Protein AF-A0A7S2AQ12-F1 (a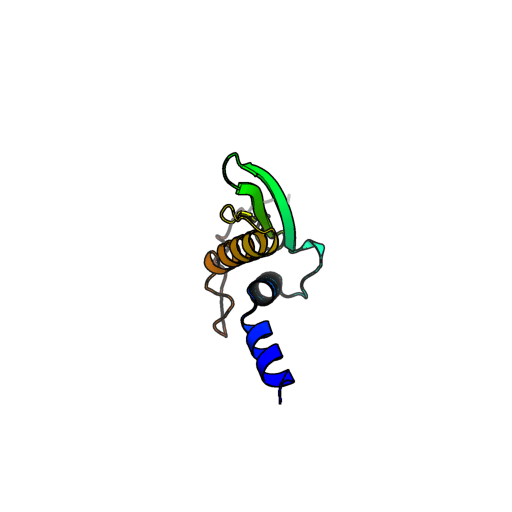fdb_monomer_lite)

Structure (mmCIF, N/CA/C/O backbone):
data_AF-A0A7S2AQ12-F1
#
_entry.id   AF-A0A7S2AQ12-F1
#
loop_
_atom_site.group_PDB
_atom_site.id
_atom_site.type_symbol
_atom_site.label_atom_id
_atom_site.label_alt_id
_atom_site.label_comp_id
_atom_site.label_asym_id
_atom_site.label_entity_id
_atom_site.label_seq_id
_atom_site.pdbx_PDB_ins_code
_atom_site.Cartn_x
_atom_site.Cartn_y
_atom_site.Cartn_z
_atom_site.occupancy
_atom_site.B_iso_or_equiv
_atom_site.auth_seq_id
_atom_site.auth_comp_id
_atom_site.auth_asym_id
_atom_site.auth_atom_id
_atom_site.pdbx_PDB_model_num
ATOM 1 N N . THR A 1 1 ? 14.176 -18.615 19.954 1.00 48.72 1 THR A N 1
ATOM 2 C CA . THR A 1 1 ? 13.105 -19.347 19.242 1.00 48.72 1 THR A CA 1
ATOM 3 C C . THR A 1 1 ? 12.783 -18.612 17.953 1.00 48.72 1 THR A C 1
ATOM 5 O O . THR A 1 1 ? 12.513 -17.421 18.009 1.00 48.72 1 THR A O 1
ATOM 8 N N . GLN A 1 2 ? 12.872 -19.284 16.799 1.00 47.53 2 GLN A N 1
ATOM 9 C CA . GLN A 1 2 ? 12.686 -18.674 15.466 1.00 47.53 2 GLN A CA 1
ATOM 10 C C . GLN A 1 2 ? 11.313 -17.993 15.299 1.00 47.53 2 GLN A C 1
ATOM 12 O O . GLN A 1 2 ? 11.264 -16.866 14.818 1.00 47.53 2 GLN A O 1
ATOM 17 N N . ARG A 1 3 ? 10.249 -18.559 15.890 1.00 49.91 3 ARG A N 1
ATOM 18 C CA . ARG A 1 3 ? 8.898 -17.962 15.901 1.00 49.91 3 ARG A CA 1
ATOM 19 C C . ARG A 1 3 ? 8.793 -16.545 16.485 1.00 49.91 3 ARG A C 1
ATOM 21 O O . ARG A 1 3 ? 7.890 -15.810 16.114 1.00 49.91 3 ARG A O 1
ATOM 28 N N . ALA A 1 4 ? 9.671 -16.155 17.412 1.00 54.41 4 ALA A N 1
ATOM 29 C CA . ALA A 1 4 ? 9.610 -14.826 18.033 1.00 54.41 4 ALA A CA 1
ATOM 30 C C . ALA A 1 4 ? 10.253 -13.728 17.165 1.00 54.41 4 ALA A C 1
ATOM 32 O O . ALA A 1 4 ? 9.916 -12.560 17.325 1.00 54.41 4 ALA A O 1
ATOM 33 N N . ARG A 1 5 ? 11.168 -14.091 16.252 1.00 51.53 5 ARG A N 1
ATOM 34 C CA . ARG A 1 5 ? 11.731 -13.156 15.263 1.00 51.53 5 ARG A CA 1
ATOM 35 C C . ARG A 1 5 ? 10.774 -12.950 14.094 1.00 51.53 5 ARG A C 1
ATOM 37 O O . ARG A 1 5 ? 10.560 -11.811 13.713 1.00 51.53 5 ARG A O 1
ATOM 44 N N . GLU A 1 6 ? 10.154 -14.024 13.615 1.00 54.97 6 GLU A N 1
ATOM 45 C CA . GLU A 1 6 ? 9.153 -13.970 12.540 1.00 54.97 6 GLU A CA 1
ATOM 46 C C . GLU A 1 6 ? 7.935 -13.133 12.952 1.00 54.97 6 GLU A C 1
ATOM 48 O O . GLU A 1 6 ? 7.544 -12.240 12.218 1.00 54.97 6 GLU A O 1
ATOM 53 N N . ALA A 1 7 ? 7.415 -13.303 14.175 1.00 53.69 7 ALA A N 1
ATOM 54 C CA . ALA A 1 7 ? 6.303 -12.486 14.671 1.00 53.69 7 ALA A CA 1
ATOM 55 C C . ALA A 1 7 ? 6.659 -10.996 14.871 1.00 53.69 7 ALA A C 1
ATOM 57 O O . ALA A 1 7 ? 5.782 -10.140 14.805 1.00 53.69 7 ALA A O 1
ATOM 58 N N . ALA A 1 8 ? 7.930 -10.675 15.138 1.00 51.50 8 ALA A N 1
ATOM 59 C CA . ALA A 1 8 ? 8.393 -9.291 15.258 1.00 51.50 8 ALA A CA 1
ATOM 60 C C . ALA A 1 8 ? 8.620 -8.640 13.883 1.00 51.50 8 ALA A C 1
ATOM 62 O O . ALA A 1 8 ? 8.356 -7.453 13.725 1.00 51.50 8 ALA A O 1
ATOM 63 N N . GLU A 1 9 ? 9.067 -9.416 12.893 1.00 54.06 9 GLU A N 1
ATOM 64 C CA . GLU A 1 9 ? 9.155 -8.986 11.493 1.00 54.06 9 GLU A CA 1
ATOM 65 C C . GLU A 1 9 ? 7.758 -8.820 10.878 1.00 54.06 9 GLU A C 1
ATOM 67 O O . GLU A 1 9 ? 7.503 -7.847 10.181 1.00 54.06 9 GLU A O 1
ATOM 72 N N . GLU A 1 10 ? 6.816 -9.693 11.235 1.00 55.44 10 GLU A N 1
ATOM 73 C CA . GLU A 1 10 ? 5.408 -9.599 10.843 1.00 55.44 10 GLU A CA 1
ATOM 74 C C . GLU A 1 10 ? 4.690 -8.428 11.539 1.00 55.44 10 GLU A C 1
ATOM 76 O O . GLU A 1 10 ? 3.801 -7.808 10.962 1.00 55.44 10 GLU A O 1
ATOM 81 N N . ALA A 1 11 ? 5.124 -8.034 12.742 1.00 53.59 11 ALA A N 1
ATOM 82 C CA . ALA A 1 11 ? 4.658 -6.807 13.391 1.00 53.59 11 ALA A CA 1
ATOM 83 C C . ALA A 1 11 ? 5.193 -5.521 12.725 1.00 53.59 11 ALA A C 1
ATOM 85 O O . ALA A 1 11 ? 4.537 -4.479 12.811 1.00 53.59 11 ALA A O 1
ATOM 86 N N . ASP A 1 12 ? 6.348 -5.582 12.051 1.00 67.69 12 ASP A N 1
ATOM 87 C CA . ASP A 1 12 ? 6.873 -4.489 11.215 1.00 67.69 12 ASP A CA 1
ATOM 88 C C . ASP A 1 12 ? 6.447 -4.617 9.740 1.00 67.69 12 ASP A C 1
ATOM 90 O O . ASP A 1 12 ? 6.787 -3.771 8.905 1.00 67.69 12 ASP A O 1
ATOM 94 N N . ASP A 1 13 ? 5.650 -5.637 9.401 1.00 84.19 13 ASP A N 1
ATOM 95 C CA . ASP A 1 13 ? 5.151 -5.808 8.047 1.00 84.19 13 ASP A CA 1
ATOM 96 C C . ASP A 1 13 ? 4.202 -4.646 7.693 1.00 84.19 13 ASP A C 1
ATOM 98 O O . ASP A 1 13 ? 3.231 -4.348 8.409 1.00 84.19 13 ASP A O 1
ATOM 102 N N . PRO A 1 14 ? 4.456 -3.942 6.578 1.00 86.19 14 PRO A N 1
ATOM 103 C CA . PRO A 1 14 ? 3.693 -2.756 6.234 1.00 86.19 14 PRO A CA 1
ATOM 104 C C . PRO A 1 14 ? 2.222 -3.081 5.918 1.00 86.19 14 PRO A C 1
ATOM 106 O O . PRO A 1 14 ? 1.371 -2.210 6.105 1.00 86.19 14 PRO A O 1
ATOM 109 N N . LYS A 1 15 ? 1.881 -4.317 5.518 1.00 87.50 15 LYS A N 1
ATOM 110 C CA . LYS A 1 15 ? 0.492 -4.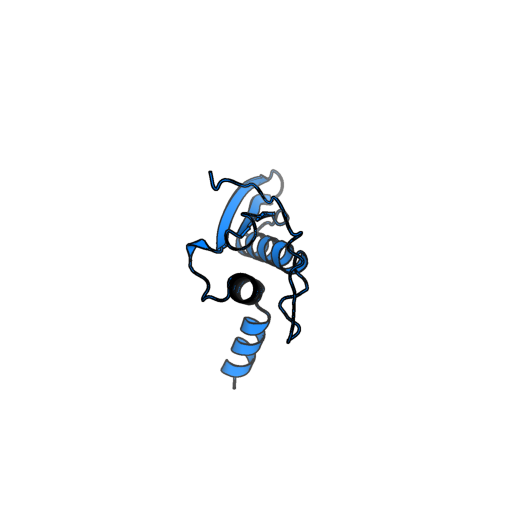762 5.317 1.00 87.50 15 LYS A CA 1
ATOM 111 C C . LYS A 1 15 ? -0.216 -4.960 6.650 1.00 87.50 15 LYS A C 1
ATOM 113 O O . LYS A 1 15 ? -1.357 -4.521 6.791 1.00 87.50 15 LYS A O 1
ATOM 118 N N . VAL A 1 16 ? 0.465 -5.540 7.640 1.00 88.00 16 VAL A N 1
ATOM 119 C CA . VAL A 1 16 ? -0.066 -5.685 9.007 1.00 88.00 16 VAL A CA 1
ATOM 120 C C . VAL A 1 16 ? -0.345 -4.311 9.613 1.00 88.00 16 VAL A C 1
ATOM 122 O O . VAL A 1 16 ? -1.437 -4.067 10.131 1.00 88.00 16 VAL A O 1
ATOM 125 N N . ARG A 1 17 ? 0.581 -3.360 9.452 1.00 86.50 17 ARG A N 1
ATOM 126 C CA . ARG A 1 17 ? 0.374 -1.969 9.887 1.00 86.50 17 ARG A CA 1
ATOM 127 C C . ARG A 1 17 ? -0.827 -1.315 9.207 1.00 86.50 17 ARG A C 1
ATOM 129 O O . ARG A 1 17 ? -1.596 -0.626 9.872 1.00 86.50 17 ARG A O 1
ATOM 136 N N . LEU A 1 18 ? -1.015 -1.545 7.911 1.00 87.25 18 LEU A N 1
ATOM 137 C CA . LEU A 1 18 ? -2.167 -1.060 7.148 1.00 87.25 18 LEU A CA 1
ATOM 138 C C . LEU A 1 18 ? -3.494 -1.660 7.630 1.00 87.25 18 LEU A C 1
ATOM 140 O O . LEU A 1 18 ? -4.489 -0.945 7.755 1.00 87.25 18 LEU A O 1
ATOM 144 N N . ALA A 1 19 ? -3.502 -2.951 7.960 1.00 88.00 19 ALA A N 1
ATOM 145 C CA . ALA A 1 19 ? -4.667 -3.615 8.528 1.00 88.00 19 ALA A CA 1
ATOM 146 C C . ALA A 1 19 ? -5.038 -3.016 9.893 1.00 88.00 19 ALA A C 1
ATOM 148 O O . ALA A 1 19 ? -6.192 -2.638 10.090 1.00 88.00 19 ALA A O 1
ATOM 149 N N . ILE A 1 20 ? -4.064 -2.835 10.792 1.00 86.94 20 ILE A N 1
ATOM 150 C CA . ILE A 1 20 ? -4.254 -2.173 12.097 1.00 86.94 20 ILE A CA 1
ATOM 151 C C . ILE A 1 20 ? -4.800 -0.749 11.913 1.00 86.94 20 ILE A C 1
ATOM 153 O O . ILE A 1 20 ? -5.687 -0.298 12.642 1.00 86.94 20 ILE A O 1
ATOM 157 N N . LEU A 1 21 ? -4.312 -0.039 10.898 1.00 85.69 21 LEU A N 1
ATOM 158 C CA . LEU A 1 21 ? -4.758 1.304 10.549 1.00 85.69 21 LEU A CA 1
ATOM 159 C C . LEU A 1 21 ? -6.235 1.334 10.119 1.00 85.69 21 LEU A C 1
ATOM 161 O O . LEU A 1 21 ? -6.998 2.164 10.611 1.00 85.69 21 LEU A O 1
ATOM 165 N N . CYS A 1 22 ? -6.677 0.391 9.283 1.00 87.19 22 CYS A N 1
ATOM 166 C CA . CYS A 1 22 ? -8.101 0.243 8.966 1.00 87.19 22 CYS A CA 1
ATOM 167 C C . CYS A 1 22 ? -8.945 -0.147 10.192 1.00 87.19 22 CYS A C 1
ATOM 169 O O . CYS A 1 22 ? -10.044 0.386 10.364 1.00 87.19 22 CYS A O 1
ATOM 171 N N . GLN A 1 23 ? -8.458 -1.042 11.060 1.00 88.31 23 GLN A N 1
ATOM 172 C CA . GLN A 1 23 ? -9.195 -1.465 12.265 1.00 88.31 23 GLN A CA 1
ATOM 173 C C . GLN A 1 23 ? -9.390 -0.306 13.232 1.00 88.31 23 GLN A C 1
ATOM 175 O O . GLN A 1 23 ? -10.500 -0.051 13.691 1.00 88.31 23 GLN A O 1
ATOM 180 N N . SER A 1 24 ? -8.317 0.437 13.499 1.00 85.06 24 SER A N 1
ATOM 181 C CA . SER A 1 24 ? -8.349 1.610 14.375 1.00 85.06 24 SER A CA 1
ATOM 182 C C . SER A 1 24 ? -9.244 2.729 13.839 1.00 85.06 24 SER A C 1
ATOM 184 O O . SER A 1 24 ? -9.876 3.427 14.629 1.00 85.06 24 SER A O 1
ATOM 186 N N . TYR A 1 25 ? -9.343 2.890 12.517 1.00 84.94 25 TYR A N 1
ATOM 187 C CA . TYR A 1 25 ? -10.225 3.885 11.908 1.00 84.94 25 TYR A CA 1
ATOM 188 C C . TYR A 1 25 ? -11.701 3.480 11.947 1.00 84.94 25 TYR A C 1
ATOM 190 O O . TYR A 1 25 ? -12.567 4.302 12.236 1.00 84.94 25 TYR A O 1
ATOM 198 N N . THR A 1 26 ? -11.994 2.214 11.650 1.00 85.56 26 THR A N 1
ATOM 199 C CA . THR A 1 26 ? -13.374 1.721 11.512 1.00 85.56 26 THR A CA 1
ATOM 200 C C . THR A 1 26 ? -13.975 1.204 12.819 1.00 85.56 26 THR A C 1
ATOM 202 O O . THR A 1 26 ? -15.192 1.057 12.907 1.00 85.56 26 THR A O 1
ATOM 205 N N . GLY A 1 27 ? -13.148 0.907 13.828 1.00 85.38 27 GLY A N 1
ATOM 206 C CA . GLY A 1 27 ? -13.572 0.301 15.093 1.00 85.38 27 GLY A CA 1
ATOM 207 C C . GLY A 1 27 ? -14.039 -1.155 14.965 1.00 85.38 27 GLY A C 1
ATOM 208 O O . GLY A 1 27 ? -14.636 -1.687 15.899 1.00 85.38 27 GLY A O 1
ATOM 209 N N . ARG A 1 28 ? -13.791 -1.802 13.820 1.00 87.62 28 ARG A N 1
ATOM 210 C CA . ARG A 1 28 ? -14.135 -3.205 13.543 1.00 87.62 28 ARG A CA 1
ATOM 211 C C . ARG A 1 28 ? -12.933 -3.961 12.985 1.00 87.62 28 ARG A C 1
ATOM 213 O O . ARG A 1 28 ? -11.923 -3.361 12.634 1.00 87.62 28 ARG A O 1
ATOM 220 N N . GLN A 1 29 ? -13.050 -5.282 12.878 1.00 86.94 29 GLN A N 1
ATOM 221 C CA . GLN A 1 29 ? -12.055 -6.089 12.169 1.00 86.94 29 GLN A CA 1
ATOM 222 C C . GLN A 1 29 ? -11.979 -5.681 10.687 1.00 86.94 29 GLN A C 1
ATOM 224 O O . GLN A 1 29 ? -13.006 -5.358 10.076 1.00 86.94 29 GLN A O 1
ATOM 229 N N . THR A 1 30 ? -10.764 -5.700 10.126 1.00 86.75 30 THR A N 1
ATOM 230 C CA . THR A 1 30 ? -10.524 -5.464 8.694 1.00 86.75 30 THR A CA 1
ATOM 231 C C . THR A 1 30 ? -11.218 -6.557 7.900 1.00 86.75 30 THR A C 1
ATOM 233 O O . THR A 1 30 ? -10.937 -7.737 8.095 1.00 86.75 30 THR A O 1
ATOM 236 N N . ALA A 1 31 ? -12.119 -6.165 7.012 1.00 88.44 31 ALA A N 1
ATOM 237 C CA . ALA A 1 31 ? -12.676 -7.046 6.003 1.00 88.44 31 ALA A CA 1
ATOM 238 C C . ALA A 1 31 ? -11.738 -7.094 4.793 1.00 88.44 31 ALA A C 1
ATOM 240 O O . ALA A 1 31 ? -10.995 -6.147 4.538 1.00 88.44 31 ALA A O 1
ATOM 241 N N . GLU A 1 32 ? -11.812 -8.169 4.012 1.00 83.19 32 GLU A N 1
ATOM 242 C CA . GLU A 1 32 ? -11.032 -8.321 2.774 1.00 83.19 32 GLU A CA 1
ATOM 243 C C . GLU A 1 32 ? -11.250 -7.144 1.809 1.00 83.19 32 GLU A C 1
ATOM 245 O O . GLU A 1 32 ? -10.316 -6.632 1.200 1.00 83.19 32 GLU A O 1
ATOM 250 N N . ASP A 1 33 ? -12.479 -6.631 1.755 1.00 88.81 33 ASP A N 1
ATOM 251 C CA . ASP A 1 33 ? -12.835 -5.486 0.928 1.00 88.81 33 ASP A CA 1
ATOM 252 C C . ASP A 1 33 ? -12.235 -4.152 1.387 1.00 88.81 33 ASP A C 1
ATOM 254 O O . ASP A 1 33 ? -12.216 -3.206 0.600 1.00 88.81 33 ASP A O 1
ATOM 258 N N . ASP A 1 34 ? -11.769 -4.035 2.633 1.00 88.31 34 ASP A N 1
ATOM 259 C CA . ASP A 1 34 ? -11.299 -2.756 3.175 1.00 88.31 34 ASP A CA 1
ATOM 260 C C . ASP A 1 34 ? -9.984 -2.297 2.543 1.00 88.31 34 ASP A C 1
ATOM 262 O O . ASP A 1 34 ? -9.731 -1.088 2.478 1.00 88.31 34 ASP A O 1
ATOM 266 N N . ILE A 1 35 ? -9.172 -3.244 2.066 1.00 92.12 35 ILE A N 1
ATOM 267 C CA . ILE A 1 35 ? -7.875 -2.994 1.441 1.00 92.12 35 ILE A CA 1
ATOM 268 C C . ILE A 1 35 ? -7.802 -3.790 0.141 1.00 92.12 35 ILE A C 1
ATOM 270 O O . ILE A 1 35 ? -7.706 -5.012 0.149 1.00 92.12 35 ILE A O 1
ATOM 274 N N . THR A 1 36 ? -7.822 -3.098 -0.993 1.00 93.06 36 THR A N 1
ATOM 275 C CA . THR A 1 36 ? -7.658 -3.732 -2.304 1.00 93.06 36 THR A CA 1
ATOM 276 C C . THR A 1 36 ? -6.254 -3.477 -2.824 1.00 93.06 36 THR A C 1
ATOM 278 O O . THR A 1 36 ? -5.832 -2.327 -2.938 1.00 93.06 36 THR A O 1
ATOM 281 N N . TYR A 1 37 ? -5.553 -4.549 -3.176 1.00 92.69 37 TYR A N 1
ATOM 282 C CA . TYR A 1 37 ? -4.244 -4.495 -3.814 1.00 92.69 37 TYR A CA 1
ATOM 283 C C . TYR A 1 37 ? -4.414 -4.678 -5.319 1.00 92.69 37 TYR A C 1
ATOM 285 O O . TYR A 1 37 ? -5.176 -5.535 -5.769 1.00 92.69 37 TYR A O 1
ATOM 293 N N . ARG A 1 38 ? -3.703 -3.879 -6.108 1.00 94.06 38 ARG A N 1
ATOM 294 C CA . ARG A 1 38 ? -3.634 -4.028 -7.562 1.00 94.06 38 ARG A CA 1
ATOM 295 C C . ARG A 1 38 ? -2.185 -3.907 -8.010 1.00 94.06 38 ARG A C 1
ATOM 297 O O . ARG A 1 38 ? -1.388 -3.218 -7.385 1.00 94.06 38 ARG A O 1
ATOM 304 N N . MET A 1 39 ? -1.861 -4.585 -9.101 1.00 95.69 39 MET A N 1
ATOM 305 C CA . MET A 1 39 ? -0.560 -4.510 -9.746 1.00 95.69 39 MET A CA 1
ATOM 306 C C . MET A 1 39 ? -0.763 -4.133 -11.205 1.00 95.69 39 MET A C 1
ATOM 308 O O . MET A 1 39 ? -1.521 -4.802 -11.907 1.00 95.69 39 MET A O 1
ATOM 312 N N . ASP A 1 40 ? -0.071 -3.098 -11.656 1.00 94.81 40 ASP A N 1
ATOM 313 C CA . ASP A 1 40 ? 0.023 -2.761 -13.069 1.00 94.81 40 ASP A CA 1
ATOM 314 C C . ASP A 1 40 ? 1.403 -3.158 -13.601 1.00 94.81 40 ASP A C 1
ATOM 316 O O . ASP A 1 40 ? 2.409 -3.093 -12.892 1.00 94.81 40 ASP A O 1
ATOM 320 N N . VAL A 1 41 ? 1.446 -3.620 -14.851 1.00 94.06 41 VAL A N 1
ATOM 321 C CA . VAL A 1 41 ? 2.670 -4.096 -15.506 1.00 94.06 41 VAL A CA 1
ATOM 322 C C . VAL A 1 41 ? 2.923 -3.249 -16.738 1.00 94.06 41 VAL A C 1
ATOM 324 O O . VAL A 1 41 ? 2.071 -3.161 -17.621 1.00 94.06 41 VAL A O 1
ATOM 327 N N . TYR A 1 42 ? 4.117 -2.675 -16.820 1.00 92.19 42 TYR A N 1
ATOM 328 C CA . TYR A 1 42 ? 4.532 -1.827 -17.927 1.00 92.19 42 TYR A CA 1
ATOM 329 C C . TYR A 1 42 ? 5.728 -2.440 -18.660 1.00 92.19 42 TYR A C 1
ATOM 331 O O . TYR A 1 42 ? 6.621 -3.017 -18.028 1.00 92.19 42 TYR A O 1
ATOM 339 N N . PRO A 1 43 ? 5.786 -2.321 -19.996 1.00 91.69 43 PRO A N 1
ATOM 340 C CA . PRO A 1 43 ? 6.981 -2.676 -20.746 1.00 91.69 43 PRO A CA 1
ATOM 341 C C . PRO A 1 43 ? 8.110 -1.688 -20.423 1.00 91.69 43 PRO A C 1
ATOM 343 O O . PRO A 1 43 ? 7.896 -0.478 -20.392 1.00 91.69 43 PRO A O 1
ATOM 346 N N . ASN A 1 44 ? 9.324 -2.196 -20.210 1.00 86.81 44 ASN A N 1
ATOM 347 C CA . ASN A 1 44 ? 10.521 -1.375 -20.030 1.00 86.81 44 ASN A CA 1
ATOM 348 C C . ASN A 1 44 ? 11.590 -1.829 -21.026 1.00 86.81 44 ASN A C 1
ATOM 350 O O . ASN A 1 44 ? 11.962 -3.000 -21.053 1.00 86.81 44 ASN A O 1
ATOM 354 N N . THR A 1 45 ? 12.099 -0.900 -21.833 1.00 78.62 45 THR A N 1
ATOM 355 C CA . THR A 1 45 ? 13.087 -1.181 -22.884 1.00 78.62 45 THR A CA 1
ATOM 356 C C . THR A 1 45 ? 14.429 -1.681 -22.349 1.00 78.62 45 THR A C 1
ATOM 358 O O . THR A 1 45 ? 15.129 -2.387 -23.064 1.00 78.62 45 THR A O 1
ATOM 361 N N . ASN A 1 46 ? 14.772 -1.367 -21.098 1.00 78.25 46 ASN A N 1
ATOM 362 C CA . ASN A 1 46 ? 16.039 -1.746 -20.466 1.00 78.25 46 ASN A CA 1
ATOM 363 C C . ASN A 1 46 ? 15.920 -2.991 -19.570 1.00 78.25 46 ASN A C 1
ATOM 365 O O . ASN A 1 46 ? 16.882 -3.738 -19.430 1.00 78.25 46 ASN A O 1
ATOM 369 N N . HIS A 1 47 ? 14.750 -3.223 -18.964 1.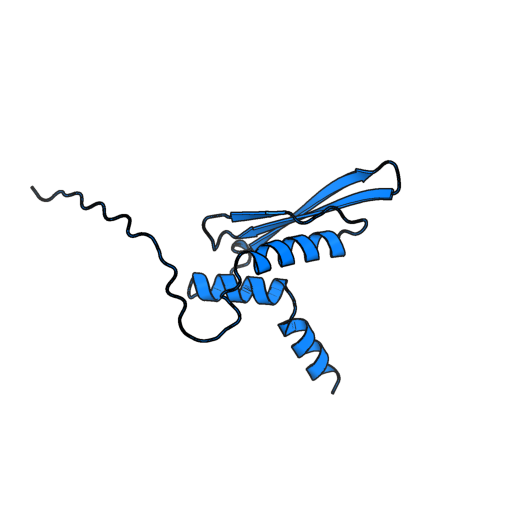00 68.88 47 HIS A N 1
ATOM 370 C CA . HIS A 1 47 ? 14.551 -4.265 -17.939 1.00 68.88 47 HIS A CA 1
ATOM 371 C C . HIS A 1 47 ? 13.445 -5.281 -18.284 1.00 68.88 47 HIS A C 1
ATOM 373 O O . HIS A 1 47 ? 13.068 -6.109 -17.458 1.00 68.88 47 HIS A O 1
ATOM 379 N N . GLY A 1 48 ? 12.897 -5.234 -19.501 1.00 85.38 48 GLY A N 1
ATOM 380 C CA . GLY A 1 48 ? 11.820 -6.107 -19.970 1.00 85.38 48 GLY A CA 1
ATOM 381 C C . GLY A 1 48 ? 10.445 -5.683 -19.452 1.00 85.38 48 GLY A C 1
ATOM 382 O O . GLY A 1 48 ? 9.601 -5.229 -20.226 1.00 85.38 48 GLY A O 1
ATOM 383 N N . ARG A 1 49 ? 10.205 -5.817 -18.144 1.00 91.31 49 ARG A N 1
ATOM 384 C CA . ARG A 1 49 ? 8.947 -5.424 -17.487 1.00 91.31 49 ARG A CA 1
ATOM 385 C C . ARG A 1 49 ? 9.235 -4.700 -16.182 1.00 91.31 49 ARG A C 1
ATOM 387 O O . ARG A 1 49 ? 10.155 -5.072 -15.462 1.00 91.31 49 ARG A O 1
ATOM 394 N N . VAL A 1 50 ? 8.423 -3.698 -15.884 1.00 94.62 50 VAL A N 1
ATOM 395 C CA . VAL A 1 50 ? 8.374 -3.055 -14.571 1.00 94.62 50 VAL A CA 1
ATOM 396 C C . VAL A 1 50 ? 6.963 -3.130 -14.019 1.00 94.62 50 VAL A C 1
ATOM 398 O O . VAL A 1 50 ? 5.988 -3.199 -14.768 1.00 94.62 50 VAL A O 1
ATOM 401 N N . TYR A 1 51 ? 6.870 -3.150 -12.702 1.00 95.50 51 TYR A N 1
ATOM 402 C CA . TYR A 1 51 ? 5.648 -3.372 -11.953 1.00 95.50 51 TYR A CA 1
ATOM 403 C C . TYR A 1 51 ? 5.360 -2.140 -11.102 1.00 95.50 51 TYR A C 1
ATOM 405 O O . TYR A 1 51 ? 6.283 -1.588 -10.504 1.00 95.50 51 TYR A O 1
ATOM 413 N N . GLN A 1 52 ? 4.096 -1.729 -11.042 1.00 95.94 52 GLN A N 1
ATOM 414 C CA . GLN A 1 52 ? 3.612 -0.708 -10.119 1.00 95.94 52 GLN A CA 1
ATOM 415 C C . GLN A 1 52 ? 2.551 -1.302 -9.205 1.00 95.94 52 GLN A C 1
ATOM 417 O O . GLN A 1 52 ? 1.508 -1.765 -9.673 1.00 95.94 52 GLN A O 1
ATOM 422 N N . GLY A 1 53 ? 2.801 -1.261 -7.900 1.00 96.12 53 GLY A N 1
ATOM 423 C CA . GLY A 1 53 ? 1.809 -1.637 -6.907 1.00 96.12 53 GLY A CA 1
ATOM 424 C C . GLY A 1 53 ? 0.841 -0.491 -6.638 1.00 96.12 53 GLY A C 1
ATOM 425 O O . GLY A 1 53 ? 1.222 0.681 -6.633 1.00 96.12 53 GLY A O 1
ATOM 426 N N . TRP A 1 54 ? -0.403 -0.850 -6.352 1.00 94.88 54 TRP A N 1
ATOM 427 C CA . TRP A 1 54 ? -1.466 0.049 -5.933 1.00 94.88 54 TRP A CA 1
ATOM 428 C C . TRP A 1 54 ? -2.184 -0.529 -4.720 1.00 94.88 54 TRP A C 1
ATOM 430 O O . TRP A 1 54 ? -2.433 -1.733 -4.640 1.00 94.88 54 TRP A O 1
ATOM 440 N N . VAL A 1 55 ? -2.563 0.347 -3.796 1.00 94.00 55 VAL A N 1
ATOM 441 C CA . VAL A 1 55 ? -3.344 0.014 -2.608 1.00 94.00 55 VAL A CA 1
ATOM 442 C C . VAL A 1 55 ? -4.509 0.982 -2.507 1.00 94.00 55 VAL A C 1
ATOM 444 O O . VAL A 1 55 ? -4.320 2.196 -2.445 1.00 94.00 55 VAL A O 1
ATOM 447 N N . LYS A 1 56 ? -5.722 0.443 -2.453 1.00 93.00 56 LYS A N 1
ATOM 448 C CA . LYS A 1 56 ? -6.953 1.193 -2.221 1.00 93.00 56 LYS A CA 1
ATOM 449 C C . LYS A 1 56 ? -7.484 0.896 -0.833 1.00 93.00 56 LYS A C 1
ATOM 451 O O . LYS A 1 56 ? -7.758 -0.256 -0.513 1.00 93.00 56 LYS A O 1
ATOM 456 N N . LEU A 1 57 ? -7.696 1.938 -0.042 1.00 91.31 57 LEU A N 1
ATOM 457 C CA . LEU A 1 57 ? -8.271 1.848 1.294 1.00 91.31 57 LEU A CA 1
ATOM 458 C C . LEU A 1 57 ? -9.740 2.247 1.227 1.00 91.31 57 LEU A C 1
ATOM 460 O O . LEU A 1 57 ? -10.063 3.432 1.216 1.00 91.31 57 LEU A O 1
ATOM 464 N N . LYS A 1 58 ? -10.660 1.278 1.215 1.00 89.06 58 LYS A N 1
ATOM 465 C CA . LYS A 1 58 ? -12.099 1.586 1.332 1.00 89.06 58 LYS A CA 1
ATOM 466 C C . LYS A 1 58 ? -12.443 2.082 2.737 1.00 89.06 58 LYS A C 1
ATOM 468 O O . LYS A 1 58 ? -13.373 2.867 2.900 1.00 89.06 58 LYS A O 1
ATOM 473 N N . CYS A 1 59 ? -11.644 1.686 3.729 1.00 85.06 59 CYS A N 1
ATOM 474 C CA . CYS A 1 59 ? -11.779 2.135 5.108 1.00 85.06 59 CYS A CA 1
ATOM 475 C C . CYS A 1 59 ? -11.485 3.646 5.272 1.00 85.06 59 CYS A C 1
ATOM 477 O O . CYS A 1 59 ? -12.080 4.262 6.144 1.00 85.06 59 CYS A O 1
ATOM 479 N N . PHE A 1 60 ? -10.661 4.270 4.411 1.00 77.00 60 PHE A N 1
ATOM 480 C CA . PHE A 1 60 ? -10.360 5.715 4.421 1.00 77.00 60 PHE A CA 1
ATOM 481 C C . PHE A 1 60 ? -10.840 6.377 3.137 1.00 77.00 60 PHE A C 1
ATOM 483 O O . PHE A 1 60 ? -10.205 6.141 2.124 1.00 77.00 60 PHE A O 1
ATOM 490 N N . PRO A 1 61 ? -11.791 7.323 3.181 1.00 83.00 61 PRO A N 1
ATOM 491 C CA . PRO A 1 61 ? -12.618 7.821 2.056 1.00 83.00 61 PRO A CA 1
ATOM 492 C C . PRO A 1 61 ? -12.260 7.339 0.628 1.00 83.00 61 PRO A C 1
ATOM 494 O O . PRO A 1 61 ? -12.051 8.152 -0.267 1.00 83.00 61 PRO A O 1
ATOM 497 N N . TYR A 1 62 ? -12.192 6.021 0.412 1.00 82.06 62 TYR A N 1
ATOM 498 C CA . TYR A 1 62 ? -11.709 5.391 -0.821 1.00 82.06 62 TYR A CA 1
ATOM 499 C C . TYR A 1 62 ? -10.373 5.940 -1.374 1.00 82.06 62 TYR A C 1
ATOM 501 O O . TYR A 1 62 ? -10.229 6.095 -2.584 1.00 82.06 62 TYR A O 1
ATOM 509 N N . GLN A 1 63 ? -9.395 6.236 -0.512 1.00 88.38 63 GLN A N 1
ATOM 510 C CA . GLN A 1 63 ? -8.076 6.732 -0.918 1.00 88.38 63 GLN A CA 1
ATOM 511 C C . GLN A 1 63 ? -7.248 5.635 -1.588 1.00 88.38 63 GLN A C 1
ATOM 513 O O . GLN A 1 63 ? -7.225 4.489 -1.138 1.00 88.38 63 GLN A O 1
ATOM 518 N N . GLU A 1 64 ? -6.540 6.019 -2.644 1.00 91.69 64 GLU A N 1
ATOM 519 C CA . GLU A 1 64 ? -5.691 5.143 -3.445 1.00 91.69 64 GLU A CA 1
ATOM 520 C C . GLU A 1 64 ? -4.250 5.648 -3.415 1.00 91.69 64 GLU A C 1
ATOM 522 O O . GLU A 1 64 ? -3.995 6.851 -3.497 1.00 91.69 64 GLU A O 1
ATOM 527 N N . PHE A 1 65 ? -3.315 4.713 -3.288 1.00 93.69 65 PHE A N 1
ATOM 528 C CA . PHE A 1 65 ? -1.884 4.969 -3.220 1.00 93.69 65 PHE A CA 1
ATOM 529 C C . PHE A 1 65 ? -1.163 4.066 -4.205 1.00 93.69 65 PHE A C 1
ATOM 531 O O . PHE A 1 65 ? -1.375 2.855 -4.201 1.00 93.69 65 PHE A O 1
ATOM 538 N N . SER A 1 66 ? -0.296 4.654 -5.019 1.00 94.44 66 SER A N 1
ATOM 539 C CA . SER A 1 66 ? 0.613 3.936 -5.906 1.00 94.44 66 SER A CA 1
ATOM 540 C C . SER A 1 66 ? 2.035 4.022 -5.371 1.00 94.44 66 SER A C 1
ATOM 542 O O . SER A 1 66 ? 2.442 5.082 -4.893 1.00 94.44 66 SER A O 1
ATOM 544 N N . GLY A 1 67 ? 2.779 2.927 -5.484 1.00 91.69 67 GLY A N 1
ATOM 545 C CA . GLY A 1 67 ? 4.226 2.925 -5.281 1.00 91.69 67 GLY A CA 1
ATOM 546 C C . GLY A 1 67 ? 4.993 3.329 -6.540 1.00 91.69 67 GLY A C 1
ATOM 547 O O . GLY A 1 67 ? 4.407 3.589 -7.600 1.00 91.69 67 GLY A O 1
ATOM 548 N N . ASP A 1 68 ? 6.314 3.342 -6.410 1.00 94.31 68 ASP A N 1
ATOM 549 C CA . ASP A 1 68 ? 7.248 3.486 -7.523 1.00 94.31 68 ASP A CA 1
ATOM 550 C C . ASP A 1 68 ? 7.267 2.237 -8.430 1.00 94.31 68 ASP A C 1
ATOM 552 O O . ASP A 1 68 ? 6.635 1.209 -8.161 1.00 94.31 68 ASP A O 1
ATOM 556 N N . LEU A 1 69 ? 7.984 2.340 -9.553 1.00 93.75 69 LEU A N 1
ATOM 557 C CA . LEU A 1 69 ? 8.169 1.246 -10.505 1.00 93.75 69 LEU A CA 1
ATOM 558 C C . LEU A 1 69 ? 9.354 0.368 -10.105 1.00 93.75 69 LEU A C 1
ATOM 560 O O . LEU A 1 69 ? 10.483 0.849 -10.022 1.00 93.75 69 LEU A O 1
ATOM 564 N N . PHE A 1 70 ? 9.117 -0.935 -9.966 1.00 93.31 70 PHE A N 1
ATOM 565 C CA . PHE A 1 70 ? 10.160 -1.905 -9.622 1.00 93.31 70 PHE A CA 1
ATOM 566 C C . PHE A 1 70 ? 10.297 -3.003 -10.671 1.00 93.31 70 PHE A C 1
ATOM 568 O O . PHE A 1 70 ? 9.388 -3.266 -11.459 1.00 93.31 70 PHE A O 1
ATOM 575 N N . GLY A 1 71 ? 11.455 -3.666 -10.682 1.00 90.75 71 GLY A N 1
ATOM 576 C CA . GLY A 1 71 ? 11.714 -4.809 -11.562 1.00 90.75 71 GLY A CA 1
ATOM 577 C C . GLY A 1 71 ? 10.990 -6.084 -11.127 1.00 90.75 71 GLY A C 1
ATOM 578 O O . GLY A 1 71 ? 10.865 -7.017 -11.919 1.00 90.75 71 GLY A O 1
ATOM 579 N N . THR A 1 72 ? 10.486 -6.127 -9.890 1.00 90.88 72 THR A N 1
ATOM 580 C CA . THR A 1 72 ? 9.760 -7.273 -9.342 1.00 90.88 72 THR A CA 1
ATOM 581 C C . THR A 1 72 ? 8.392 -6.858 -8.790 1.00 90.88 72 THR A C 1
ATOM 583 O O . THR A 1 72 ? 8.241 -5.756 -8.254 1.00 90.88 72 THR A O 1
ATOM 586 N N . PRO A 1 73 ? 7.371 -7.729 -8.895 1.00 90.38 73 PRO A N 1
ATOM 587 C CA . PRO A 1 73 ? 6.042 -7.430 -8.372 1.00 90.38 73 PRO A CA 1
ATOM 588 C C . PRO A 1 73 ? 6.028 -7.332 -6.841 1.00 90.38 73 PRO A C 1
ATOM 590 O O . PRO A 1 73 ? 5.269 -6.536 -6.297 1.00 90.38 73 PRO A O 1
ATOM 593 N N . GLN A 1 74 ? 6.872 -8.097 -6.134 1.00 89.12 74 GLN A N 1
ATOM 594 C CA . GLN A 1 74 ? 6.902 -8.058 -4.668 1.00 89.12 74 GLN A CA 1
ATOM 595 C C . GLN A 1 74 ? 7.393 -6.705 -4.139 1.00 89.12 74 GLN A C 1
ATOM 597 O O . GLN A 1 74 ? 6.821 -6.171 -3.188 1.00 89.12 74 GLN A O 1
ATOM 602 N N . GLU A 1 75 ? 8.434 -6.138 -4.755 1.00 89.69 75 GLU A N 1
ATOM 603 C CA . GLU A 1 75 ? 8.964 -4.822 -4.376 1.00 89.69 75 GLU A CA 1
ATOM 604 C C . GLU A 1 75 ? 7.954 -3.711 -4.671 1.00 89.69 75 GLU A C 1
ATOM 606 O O . GLU A 1 75 ? 7.711 -2.867 -3.810 1.00 89.69 75 GLU A O 1
ATOM 611 N N . ALA A 1 76 ? 7.298 -3.771 -5.834 1.00 92.31 76 ALA A N 1
ATOM 612 C CA . ALA A 1 76 ? 6.273 -2.808 -6.226 1.00 92.31 76 ALA A CA 1
ATOM 613 C C . ALA A 1 76 ? 5.071 -2.802 -5.274 1.00 92.31 76 ALA A C 1
ATOM 615 O O . ALA A 1 76 ? 4.571 -1.739 -4.901 1.00 92.31 76 ALA A O 1
ATOM 616 N N . GLU A 1 77 ? 4.619 -3.981 -4.841 1.00 92.38 77 GLU A N 1
ATOM 617 C CA . GLU A 1 77 ? 3.539 -4.088 -3.861 1.00 92.38 77 GLU A CA 1
ATOM 618 C C . GLU A 1 77 ? 3.971 -3.517 -2.510 1.00 92.38 77 GLU A C 1
ATOM 620 O O . GLU A 1 77 ? 3.266 -2.693 -1.926 1.00 92.38 77 GLU A O 1
ATOM 625 N N . LYS A 1 78 ? 5.149 -3.924 -2.023 1.00 91.31 78 LYS A N 1
ATOM 626 C CA . LYS A 1 78 ? 5.685 -3.465 -0.739 1.00 91.31 78 LYS A CA 1
ATOM 627 C C . LYS A 1 78 ? 5.799 -1.943 -0.694 1.00 91.31 78 LYS A C 1
ATOM 629 O O . LYS A 1 78 ? 5.446 -1.343 0.321 1.00 91.31 78 LYS A O 1
ATOM 634 N N . ASP A 1 79 ? 6.254 -1.317 -1.773 1.00 93.94 79 ASP A N 1
ATOM 635 C CA . ASP A 1 79 ? 6.406 0.134 -1.838 1.00 93.94 79 ASP A CA 1
ATOM 636 C C . ASP A 1 79 ? 5.062 0.882 -1.836 1.00 93.94 79 ASP A C 1
ATOM 638 O O . ASP A 1 79 ? 4.894 1.865 -1.110 1.00 93.94 79 ASP A O 1
ATOM 642 N N . ALA A 1 80 ? 4.053 0.366 -2.542 1.00 94.00 80 ALA A N 1
ATOM 643 C CA . ALA A 1 80 ? 2.704 0.935 -2.520 1.00 94.00 80 ALA A CA 1
ATOM 644 C C . ALA A 1 80 ? 2.084 0.900 -1.111 1.00 94.00 80 ALA A C 1
ATOM 646 O O . ALA A 1 80 ? 1.510 1.882 -0.631 1.00 94.00 80 ALA A O 1
ATOM 647 N N . VAL A 1 81 ? 2.266 -0.222 -0.412 1.00 92.12 81 VAL A N 1
ATOM 648 C CA . VAL A 1 81 ? 1.840 -0.418 0.981 1.00 92.12 81 VAL A CA 1
ATOM 649 C C . VAL A 1 81 ? 2.586 0.537 1.913 1.00 92.12 81 VAL A C 1
ATOM 651 O O . VAL A 1 81 ? 1.966 1.200 2.744 1.00 92.12 81 VAL A O 1
ATOM 654 N N . LEU A 1 82 ? 3.903 0.677 1.753 1.00 91.12 82 LEU A N 1
ATOM 655 C CA . LEU A 1 82 ? 4.706 1.626 2.527 1.00 91.12 82 LEU A CA 1
ATOM 656 C C . LEU A 1 82 ? 4.271 3.074 2.300 1.00 91.12 82 LEU A C 1
ATOM 658 O O . LEU A 1 82 ? 4.192 3.840 3.260 1.00 91.12 82 LEU A O 1
ATOM 662 N N . THR A 1 83 ? 3.957 3.449 1.063 1.00 92.00 83 THR A N 1
ATOM 663 C CA . THR A 1 83 ? 3.451 4.780 0.711 1.00 92.00 83 THR A CA 1
ATOM 664 C C . THR A 1 83 ? 2.137 5.078 1.428 1.00 92.00 83 THR A C 1
ATOM 666 O O . THR A 1 83 ? 2.003 6.127 2.066 1.00 92.00 83 THR A O 1
ATOM 669 N N . ALA A 1 84 ? 1.205 4.124 1.430 1.00 90.50 84 ALA A N 1
ATOM 670 C CA . ALA A 1 84 ? -0.036 4.233 2.186 1.00 90.50 84 ALA A CA 1
ATOM 671 C C . ALA A 1 84 ? 0.220 4.355 3.701 1.00 90.50 84 ALA A C 1
ATOM 673 O O . ALA A 1 84 ? -0.300 5.265 4.340 1.00 90.50 84 ALA A O 1
ATOM 674 N N . VAL A 1 85 ? 1.077 3.515 4.290 1.00 89.00 85 VAL A N 1
ATOM 675 C CA . VAL A 1 85 ? 1.407 3.591 5.728 1.00 89.00 85 VAL A CA 1
ATOM 676 C C . VAL A 1 85 ? 2.049 4.934 6.096 1.00 89.00 85 VAL A C 1
ATOM 678 O O . VAL A 1 85 ? 1.676 5.545 7.097 1.00 89.00 85 VAL A O 1
ATOM 681 N N . ARG A 1 86 ? 2.987 5.437 5.284 1.00 88.31 86 ARG A N 1
ATOM 682 C CA . ARG A 1 86 ? 3.649 6.738 5.495 1.00 88.31 86 ARG A CA 1
ATOM 683 C C . ARG A 1 86 ? 2.664 7.901 5.454 1.00 88.31 86 ARG A C 1
ATOM 685 O O . ARG A 1 86 ? 2.852 8.880 6.175 1.00 88.31 86 ARG A O 1
ATOM 692 N N . ARG A 1 87 ? 1.596 7.793 4.656 1.00 87.25 87 ARG A N 1
ATOM 693 C CA . ARG A 1 87 ? 0.532 8.803 4.600 1.00 87.25 87 ARG A CA 1
ATOM 694 C C . ARG A 1 87 ? -0.235 8.933 5.918 1.00 87.25 87 ARG A C 1
ATOM 696 O O . ARG A 1 87 ? -0.795 10.004 6.184 1.00 87.25 87 ARG A O 1
ATOM 703 N N . PHE A 1 88 ? -0.242 7.877 6.730 1.00 81.50 88 PHE A N 1
ATOM 704 C CA . PHE A 1 88 ? -0.967 7.790 7.992 1.00 81.50 88 PHE A CA 1
ATOM 705 C C . PHE A 1 88 ? -0.020 7.413 9.148 1.00 81.50 88 PHE A C 1
ATOM 707 O O . PHE A 1 88 ? -0.064 6.299 9.673 1.00 81.50 88 PHE A O 1
ATOM 714 N N . PRO A 1 89 ? 0.817 8.355 9.617 1.00 65.00 89 PRO A N 1
ATOM 715 C CA . PRO A 1 89 ? 1.802 8.088 10.670 1.00 65.00 89 PRO A CA 1
ATOM 716 C C . PRO A 1 89 ? 1.191 7.731 12.044 1.00 65.00 89 PRO A C 1
ATOM 718 O O . PRO A 1 89 ? 1.921 7.335 12.948 1.00 65.00 89 PRO A O 1
ATOM 721 N N . GLY A 1 90 ? -0.132 7.856 12.221 1.00 60.47 90 GLY A N 1
ATOM 722 C CA . GLY A 1 90 ? -0.807 7.788 13.524 1.00 60.47 90 GLY A CA 1
ATOM 723 C C . GLY A 1 90 ? -1.190 6.400 14.054 1.00 60.47 90 GLY A C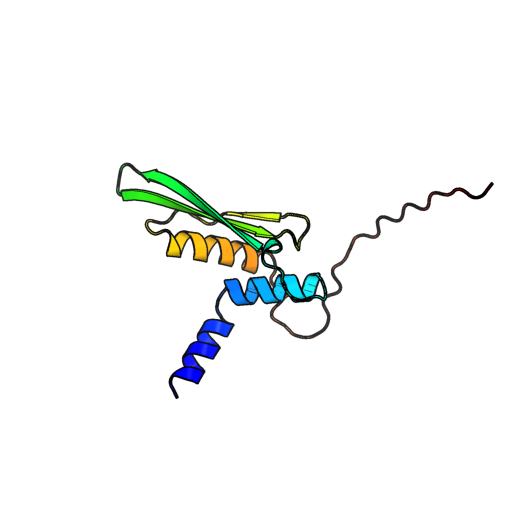 1
ATOM 724 O O . GLY A 1 90 ? -1.622 6.309 15.192 1.00 60.47 90 GLY A O 1
ATOM 725 N N . ALA A 1 91 ? -1.057 5.302 13.303 1.00 54.03 91 ALA A N 1
ATOM 726 C CA . ALA A 1 91 ? -1.580 4.008 13.781 1.00 54.03 91 ALA A CA 1
ATOM 727 C C . ALA A 1 91 ? -0.671 3.245 14.765 1.00 54.03 91 ALA A C 1
ATOM 729 O O . ALA A 1 91 ? -1.101 2.241 15.322 1.00 54.03 91 ALA A O 1
ATOM 730 N N . VAL A 1 92 ? 0.580 3.679 14.972 1.00 51.62 92 VAL A N 1
ATOM 731 C CA . VAL A 1 92 ? 1.591 2.876 15.701 1.00 51.62 92 VAL A CA 1
ATOM 732 C C . VAL A 1 92 ? 1.858 3.366 17.128 1.00 51.62 92 VAL A C 1
ATOM 734 O O . VAL A 1 92 ? 2.497 2.666 17.906 1.00 51.62 92 VAL A O 1
ATOM 737 N N . GLN A 1 93 ? 1.345 4.531 17.529 1.00 43.72 93 GLN A N 1
ATOM 738 C CA . GLN A 1 93 ? 1.502 5.010 18.905 1.00 43.72 93 GLN A CA 1
ATOM 739 C C . GLN A 1 93 ? 0.162 4.924 19.628 1.00 43.72 93 GLN A C 1
ATOM 741 O O . GLN A 1 93 ? -0.823 5.530 19.216 1.00 43.72 93 GLN A O 1
ATOM 746 N N . GLY A 1 94 ? 0.127 4.091 20.668 1.00 43.03 94 GLY A N 1
ATOM 747 C CA . GLY A 1 94 ? -1.056 3.819 21.468 1.00 43.03 94 GLY A CA 1
ATOM 748 C C . GLY A 1 94 ? -1.752 5.079 21.985 1.00 43.03 94 GLY A C 1
ATOM 749 O O . GLY A 1 94 ? -1.134 6.110 22.226 1.00 43.03 94 GLY A O 1
ATOM 750 N N . ASN A 1 95 ? -3.054 4.921 22.209 1.00 45.19 95 ASN A N 1
ATOM 751 C CA . ASN A 1 95 ? -3.964 5.858 22.859 1.00 45.19 95 ASN A CA 1
ATOM 752 C C . ASN A 1 95 ? -4.197 7.207 22.156 1.00 45.19 95 ASN A C 1
ATOM 754 O O . ASN A 1 95 ? -3.490 8.186 22.362 1.00 45.19 95 ASN A O 1
ATOM 758 N N . GLY A 1 96 ? -5.353 7.291 21.487 1.00 45.12 96 GLY A N 1
ATOM 759 C CA . GLY A 1 96 ? -6.112 8.540 21.403 1.00 45.12 96 GLY A CA 1
ATOM 760 C C . GLY A 1 96 ? -5.942 9.354 20.125 1.00 45.12 96 GLY A C 1
ATOM 761 O O . GLY A 1 96 ? -5.640 10.541 20.194 1.00 45.12 96 GLY A O 1
ATOM 762 N N . PHE A 1 97 ? -6.235 8.780 18.957 1.00 43.78 97 PHE A N 1
ATOM 763 C CA . PHE A 1 97 ? -6.397 9.583 17.743 1.00 43.78 97 PHE A CA 1
ATOM 764 C C . PHE A 1 97 ? -7.858 9.992 17.545 1.00 43.78 97 PHE A C 1
ATOM 766 O O . PHE A 1 97 ? -8.686 9.242 17.031 1.00 43.78 97 PHE A O 1
ATOM 773 N N . ARG A 1 98 ? -8.170 11.234 17.936 1.00 49.28 98 ARG A N 1
ATOM 774 C CA . ARG A 1 98 ? -9.350 11.955 17.449 1.00 49.28 98 ARG A CA 1
ATOM 775 C C . ARG A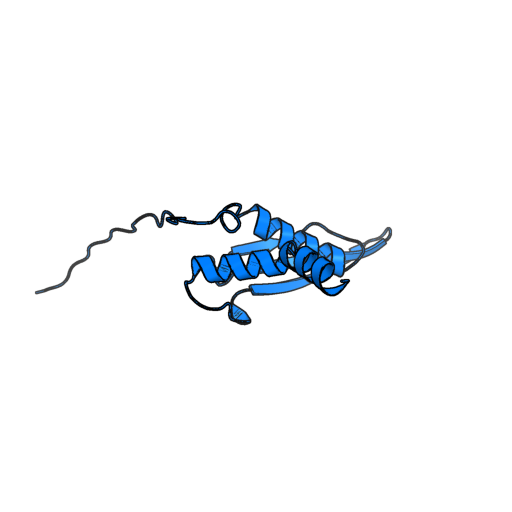 1 98 ? -9.061 12.370 16.007 1.00 49.28 98 ARG A C 1
ATOM 777 O O . ARG A 1 98 ? -8.482 13.432 15.766 1.00 49.28 98 ARG A O 1
ATOM 784 N N . TRP A 1 99 ? -9.454 11.528 15.052 1.00 49.03 99 TRP A N 1
ATOM 785 C CA . TRP A 1 99 ? -9.585 11.937 13.657 1.00 49.03 99 TRP A CA 1
ATOM 786 C C . TRP A 1 99 ? -10.459 13.189 13.652 1.00 49.03 99 TRP A C 1
ATOM 788 O O . TRP A 1 99 ? -11.623 13.133 14.049 1.00 49.03 99 TRP A O 1
ATOM 798 N N . HIS A 1 100 ? -9.880 14.344 13.317 1.00 41.59 100 HIS A N 1
ATOM 799 C CA . HIS A 1 100 ? -10.649 15.569 13.151 1.00 41.59 100 HIS A CA 1
ATOM 800 C C . HIS A 1 100 ? -11.473 15.406 11.875 1.00 41.59 100 HIS A C 1
ATOM 802 O O . HIS A 1 100 ? -11.121 15.897 10.805 1.00 41.59 100 HIS A O 1
ATOM 808 N N . SER A 1 101 ? -12.578 14.674 11.992 1.00 43.75 101 SER A N 1
ATOM 809 C CA . SER A 1 101 ? -13.738 14.878 11.151 1.00 43.75 101 SER A CA 1
ATOM 810 C C . SER A 1 101 ? -14.079 16.352 11.302 1.00 43.75 101 SER A C 1
ATOM 812 O O . SER A 1 101 ? -14.540 16.775 12.362 1.00 43.75 101 SER A O 1
ATOM 814 N N . SER A 1 102 ? -13.797 17.156 10.275 1.00 37.16 102 SER A N 1
ATOM 815 C CA . SER A 1 102 ? -14.464 18.448 10.150 1.00 37.16 102 SER A CA 1
ATOM 816 C C . SER A 1 102 ? -15.958 18.197 10.360 1.00 37.16 102 SER A C 1
ATOM 818 O O . SER A 1 102 ? -16.518 17.352 9.651 1.00 37.16 102 SER A O 1
ATOM 820 N N . PRO A 1 103 ? -16.610 18.860 11.328 1.00 42.72 103 PRO A N 1
ATOM 821 C CA . PRO A 1 103 ? -18.045 18.761 11.457 1.00 42.72 103 PRO A CA 1
ATOM 822 C C . PRO A 1 103 ? -18.624 19.432 10.215 1.00 42.72 103 PRO A C 1
ATOM 824 O O . PRO A 1 103 ? -18.594 20.653 10.080 1.00 42.72 103 PRO A O 1
ATOM 827 N N . ARG A 1 104 ? -19.159 18.645 9.277 1.00 46.97 104 ARG A N 1
ATOM 828 C CA . ARG A 1 104 ? -20.215 19.169 8.411 1.00 46.97 104 ARG A CA 1
ATOM 829 C C . ARG A 1 104 ? -21.473 19.264 9.269 1.00 46.97 104 ARG A C 1
ATOM 831 O O . ARG A 1 104 ? -22.371 18.434 9.192 1.00 46.97 104 ARG A O 1
ATOM 838 N N . ASP A 1 105 ? -21.480 20.288 10.117 1.00 51.97 105 ASP A N 1
ATOM 839 C CA . ASP A 1 105 ? -22.687 20.939 10.591 1.00 51.97 105 ASP A CA 1
ATOM 840 C C . ASP A 1 105 ? -23.455 21.423 9.361 1.00 51.97 105 ASP A C 1
ATOM 842 O O . ASP A 1 105 ? -23.160 22.474 8.798 1.00 51.97 105 ASP A O 1
ATOM 846 N N . HIS A 1 106 ? -24.460 20.666 8.941 1.00 42.81 106 HIS A N 1
ATOM 847 C CA . HIS A 1 106 ? -25.616 21.246 8.276 1.00 42.81 106 HIS A CA 1
ATOM 848 C C . HIS A 1 106 ? -26.874 20.718 8.952 1.00 42.81 106 HIS A C 1
ATOM 850 O O . HIS A 1 106 ? -27.472 19.717 8.570 1.00 42.81 106 HIS A O 1
ATOM 856 N N . LYS A 1 107 ? -27.264 21.454 9.999 1.00 49.47 107 LYS A N 1
ATOM 857 C CA . LYS A 1 107 ? -28.657 21.589 10.410 1.00 49.47 107 LYS A CA 1
ATOM 858 C C . LYS A 1 107 ? -29.507 21.967 9.191 1.00 49.47 107 LYS A C 1
ATOM 860 O O . LYS A 1 107 ? -29.420 23.083 8.695 1.00 49.47 107 LYS A O 1
ATOM 865 N N . GLY A 1 108 ? -30.377 21.060 8.782 1.00 39.78 108 GLY A N 1
ATOM 866 C CA . GLY A 1 108 ? -31.615 21.334 8.056 1.00 39.78 108 GLY A CA 1
ATOM 867 C C . GLY A 1 108 ? -32.524 20.151 8.376 1.00 39.78 108 GLY A C 1
ATOM 868 O O . GLY A 1 108 ? -32.234 19.039 7.971 1.00 39.78 108 GLY A O 1
ATOM 869 N N . GLY A 1 109 ? -33.498 20.237 9.277 1.00 47.16 109 GLY A N 1
ATOM 870 C CA . GLY A 1 109 ? -34.545 21.242 9.308 1.00 47.16 109 GLY A CA 1
ATOM 871 C C . GLY A 1 109 ? -35.725 20.708 8.503 1.00 47.16 109 GLY A C 1
ATOM 872 O O . GLY A 1 109 ? -35.825 21.034 7.332 1.00 47.16 109 GLY A O 1
ATOM 873 N N . ASN A 1 110 ? -36.582 19.879 9.115 1.00 38.44 110 ASN A N 1
ATOM 874 C CA . ASN A 1 110 ? -38.019 19.932 8.837 1.00 38.44 110 ASN A CA 1
ATOM 875 C C . ASN A 1 110 ? -38.840 19.213 9.923 1.00 38.44 110 ASN A C 1
ATOM 877 O O . ASN A 1 110 ? -38.888 17.987 9.997 1.00 38.44 110 ASN A O 1
ATOM 881 N N . ARG A 1 111 ? -39.492 20.010 10.767 1.00 38.88 111 ARG A N 1
ATOM 882 C CA . ARG A 1 111 ? -40.740 19.658 11.444 1.00 38.88 111 ARG A CA 1
ATOM 883 C C . ARG A 1 111 ? -41.662 20.847 11.219 1.00 38.88 111 ARG A C 1
ATOM 885 O O . ARG A 1 111 ? -41.494 21.862 11.890 1.00 38.88 111 ARG A O 1
ATOM 892 N N . VAL A 1 112 ? -42.573 20.698 10.268 1.00 57.56 112 VAL A N 1
ATOM 893 C CA . VAL A 1 112 ? -43.902 21.316 10.237 1.00 57.56 112 VAL A CA 1
ATOM 89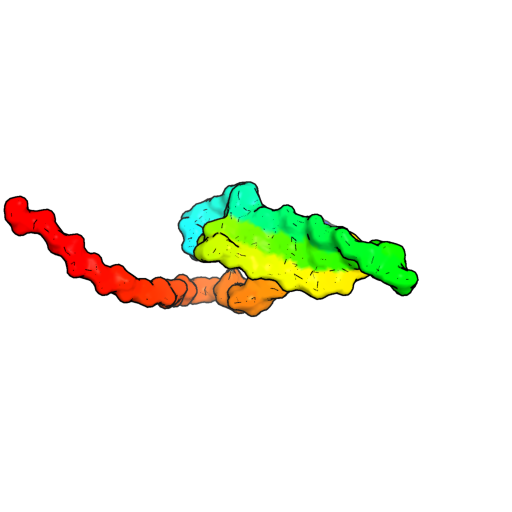4 C C . VAL A 1 112 ? -44.860 20.285 9.670 1.00 57.56 112 VAL A C 1
ATOM 896 O O . VAL A 1 112 ? -44.447 19.584 8.717 1.00 57.56 112 VAL A O 1
#

Sequence (112 aa):
TQRAREAAEEADDPKVRLAILCQSYTGRQTAEDDITYRMDVYPNTNHGRVYQGWVKLKCFPYQEFSGDLFGTPQEAEKDAVLTAVRRFPGAVQGNGFRWHSSPRDHKGGNRV

Secondary structure (DSSP, 8-state):
-HHHHHHHHHHS-HHHHHHHHHHHHHSSPPPGGGEEEEEEEEEETTTEEEEEEEEEESSSTTEEEEEEEESSHHHHHHHHHHHHHHH-GGGSS-S-----------------

Foldseek 3Di:
DVVVVVVVVVVVQLVNLVQLVLCVLVVHGDDPVQKDKDKDWDQDPVLGIWIKIKIFGVSPVRDIFIFDIDSDNVVNNSRRSVRVCVVPVPRPDDDDDPPPPPPPPDDDDDDD

pLDDT: mean 76.32, std 19.49, range [37.16, 96.12]

Organism: NCBI:txid327968

Radius of gyration: 18.46 Å; chains: 1; bounding box: 60×41×46 Å